Protein AF-A0A6I1H1R8-F1 (afdb_monomer_lite)

Structure (mmCIF, N/CA/C/O backbone):
data_AF-A0A6I1H1R8-F1
#
_entry.id   AF-A0A6I1H1R8-F1
#
loop_
_atom_site.group_PDB
_atom_site.id
_atom_site.type_symbol
_atom_site.label_atom_id
_atom_site.label_alt_id
_atom_site.label_comp_id
_atom_site.label_asym_id
_atom_site.label_entity_id
_atom_site.label_seq_id
_atom_site.pdbx_PDB_ins_code
_atom_site.Cartn_x
_atom_site.Cartn_y
_atom_site.Cartn_z
_atom_site.occupancy
_atom_site.B_iso_or_equiv
_atom_site.auth_seq_id
_atom_site.auth_comp_id
_atom_site.auth_asym_id
_atom_site.auth_atom_id
_atom_site.pdbx_PDB_model_num
ATOM 1 N N . MET A 1 1 ? 6.797 -7.577 -6.510 1.00 82.19 1 MET A N 1
ATOM 2 C CA . MET A 1 1 ? 5.606 -6.875 -5.991 1.00 82.19 1 MET A CA 1
ATOM 3 C C . MET A 1 1 ? 4.362 -7.760 -6.003 1.00 82.19 1 MET A C 1
ATOM 5 O O . MET A 1 1 ? 3.882 -8.081 -4.930 1.00 82.19 1 MET A O 1
ATOM 9 N N . TYR A 1 2 ? 3.905 -8.251 -7.161 1.00 88.06 2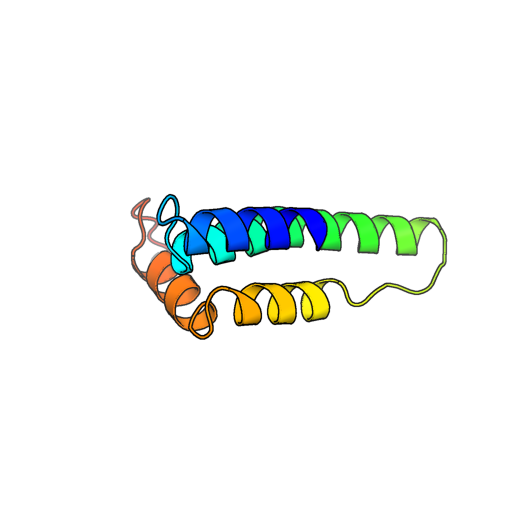 TYR A N 1
ATOM 10 C CA . TYR A 1 2 ? 2.696 -9.087 -7.269 1.00 88.06 2 TYR A CA 1
ATOM 11 C C . TYR A 1 2 ? 2.671 -10.307 -6.334 1.00 88.06 2 TYR A C 1
ATOM 13 O O . TYR A 1 2 ? 1.739 -10.463 -5.558 1.00 88.06 2 TYR A O 1
ATOM 21 N N . ARG A 1 3 ? 3.742 -11.115 -6.298 1.00 93.00 3 ARG A N 1
ATOM 22 C CA . ARG A 1 3 ? 3.835 -12.259 -5.364 1.00 93.00 3 ARG A CA 1
ATOM 23 C C . ARG A 1 3 ? 3.745 -11.854 -3.889 1.00 93.00 3 ARG A C 1
ATOM 25 O O . ARG A 1 3 ? 3.201 -12.601 -3.085 1.00 93.00 3 ARG A O 1
ATOM 32 N N . TYR A 1 4 ? 4.294 -10.691 -3.540 1.00 93.75 4 TYR A N 1
ATOM 33 C CA . TYR A 1 4 ? 4.236 -10.179 -2.173 1.00 93.75 4 TYR A CA 1
ATOM 34 C C . TYR A 1 4 ? 2.804 -9.781 -1.809 1.00 93.75 4 TYR A C 1
ATOM 36 O O . TYR A 1 4 ? 2.302 -10.204 -0.776 1.00 93.75 4 TYR A O 1
ATOM 44 N N . ALA A 1 5 ? 2.115 -9.065 -2.699 1.00 94.31 5 ALA A N 1
ATOM 45 C CA . ALA A 1 5 ? 0.716 -8.703 -2.509 1.00 94.31 5 ALA A CA 1
ATOM 46 C C . ALA A 1 5 ? -0.210 -9.921 -2.407 1.00 94.31 5 ALA A C 1
ATOM 48 O O . ALA A 1 5 ? -1.047 -9.970 -1.514 1.00 94.31 5 ALA A O 1
ATOM 49 N N . GLU A 1 6 ? -0.015 -10.940 -3.245 1.00 95.56 6 GLU A N 1
ATOM 50 C CA . GLU A 1 6 ? -0.774 -12.194 -3.153 1.00 95.56 6 GLU A CA 1
ATOM 51 C C . GLU A 1 6 ? -0.535 -12.922 -1.824 1.00 95.56 6 GLU A C 1
ATOM 53 O O . GLU A 1 6 ? -1.461 -13.486 -1.247 1.00 95.56 6 GLU A O 1
ATOM 58 N N . SER A 1 7 ? 0.690 -12.876 -1.289 1.00 95.88 7 SER A N 1
ATOM 59 C CA . SER A 1 7 ? 0.949 -13.396 0.057 1.00 95.88 7 SER A CA 1
ATOM 60 C C . SER A 1 7 ? 0.155 -12.636 1.117 1.00 95.88 7 SER A C 1
ATOM 62 O O . SER A 1 7 ? -0.399 -13.263 2.011 1.00 95.88 7 SER A O 1
ATOM 64 N N . ARG A 1 8 ? 0.087 -11.302 1.024 1.00 96.31 8 ARG A N 1
ATOM 65 C CA . ARG A 1 8 ? -0.683 -10.471 1.960 1.00 96.31 8 ARG A CA 1
ATOM 66 C C . ARG A 1 8 ? -2.185 -10.712 1.849 1.00 96.31 8 ARG A C 1
ATOM 68 O O . ARG A 1 8 ? -2.834 -10.830 2.877 1.00 96.31 8 ARG A O 1
ATOM 75 N N . LYS A 1 9 ? -2.726 -10.887 0.639 1.00 96.56 9 LYS A N 1
ATOM 76 C CA . LYS A 1 9 ? -4.135 -11.280 0.446 1.00 96.56 9 LYS A CA 1
ATOM 77 C C . LYS A 1 9 ? -4.465 -12.574 1.180 1.00 96.56 9 LYS A C 1
ATOM 79 O O . LYS A 1 9 ? -5.417 -12.605 1.940 1.00 96.56 9 LYS A O 1
ATOM 84 N N . LYS A 1 10 ? -3.614 -13.597 1.061 1.00 97.25 10 LYS A N 1
ATOM 85 C CA . LYS A 1 10 ? -3.790 -14.855 1.808 1.00 97.25 10 LYS A CA 1
ATOM 86 C C . LYS A 1 10 ? -3.754 -14.658 3.324 1.00 97.25 10 LYS A C 1
ATOM 88 O O . LYS A 1 10 ? -4.455 -15.363 4.044 1.00 97.25 10 LYS A O 1
ATOM 93 N N . ASP A 1 11 ? -2.925 -13.736 3.811 1.00 97.75 11 ASP A N 1
ATOM 94 C CA . ASP A 1 11 ? -2.865 -13.392 5.234 1.00 97.75 11 ASP A CA 1
ATOM 95 C C . ASP A 1 11 ? -4.125 -12.656 5.709 1.00 97.75 11 ASP A C 1
ATOM 97 O O . ASP A 1 11 ? -4.597 -12.919 6.816 1.00 97.75 11 ASP A O 1
ATOM 101 N N . VAL A 1 12 ? -4.709 -11.814 4.856 1.00 97.94 12 VAL A N 1
ATOM 102 C CA . VAL A 1 12 ? -6.012 -11.178 5.086 1.00 97.94 12 VAL A CA 1
ATOM 103 C C . VAL A 1 12 ? -7.138 -12.213 5.082 1.00 97.94 12 VAL A C 1
ATOM 105 O O . VAL A 1 12 ? -7.907 -12.274 6.039 1.00 97.94 12 VAL A O 1
ATOM 108 N N . ASP A 1 13 ? -7.192 -13.084 4.073 1.00 97.56 13 ASP A N 1
ATOM 109 C CA . ASP A 1 13 ? -8.238 -14.105 3.918 1.00 97.56 13 ASP A CA 1
ATOM 110 C C . ASP A 1 13 ? -8.285 -15.073 5.109 1.00 97.56 13 ASP A C 1
ATOM 112 O O . ASP A 1 13 ? -9.356 -15.499 5.539 1.00 97.56 13 ASP A O 1
ATOM 116 N N . ARG A 1 14 ? -7.120 -15.407 5.682 1.00 97.38 14 ARG A N 1
ATOM 117 C CA . ARG A 1 14 ? -7.020 -16.262 6.879 1.00 97.38 14 ARG A CA 1
ATOM 118 C C . ARG A 1 14 ? -7.157 -15.500 8.205 1.00 97.38 14 ARG A C 1
ATOM 120 O O . ARG A 1 14 ? -6.966 -16.104 9.259 1.00 97.38 14 ARG A O 1
ATOM 127 N N . GLY A 1 15 ? -7.423 -14.192 8.167 1.00 97.06 15 GLY A N 1
ATOM 128 C CA . GLY A 1 15 ? -7.624 -13.336 9.342 1.00 97.06 15 GLY A CA 1
ATOM 129 C C . GLY A 1 15 ? -6.360 -13.013 10.146 1.00 97.06 15 GLY A C 1
ATOM 130 O O . GLY A 1 15 ? -6.456 -12.573 11.288 1.00 97.06 15 GLY A O 1
ATOM 131 N N . ALA A 1 16 ? -5.172 -13.244 9.586 1.00 97.38 16 ALA A N 1
ATOM 132 C CA . ALA A 1 16 ? -3.905 -12.946 10.254 1.00 97.38 16 ALA A CA 1
ATOM 133 C C . ALA A 1 16 ? -3.469 -11.483 10.102 1.00 97.38 16 ALA A C 1
ATOM 135 O O . ALA A 1 16 ? -2.608 -11.018 10.848 1.00 97.38 16 ALA A O 1
ATOM 136 N N . GLU A 1 17 ? -4.040 -10.770 9.134 1.00 96.25 17 GLU A N 1
ATOM 137 C CA . GLU A 1 17 ? -3.736 -9.377 8.832 1.00 96.25 17 GLU A CA 1
ATOM 138 C C . GLU A 1 17 ? -5.019 -8.629 8.446 1.00 96.25 17 GLU A C 1
ATOM 140 O O . GLU A 1 17 ? -5.960 -9.223 7.923 1.00 96.25 17 GLU A O 1
ATOM 145 N N . THR A 1 18 ? -5.079 -7.321 8.702 1.00 97.56 18 THR A N 1
ATOM 146 C CA . THR A 1 18 ? -6.192 -6.497 8.214 1.00 97.56 18 THR A CA 1
ATOM 147 C C . THR A 1 18 ? -5.927 -6.039 6.776 1.00 97.56 18 THR A C 1
ATOM 149 O O . THR A 1 18 ? -4.765 -5.823 6.416 1.00 97.56 18 THR A O 1
ATOM 152 N N . PRO A 1 19 ? -6.973 -5.809 5.959 1.00 97.56 19 PRO A 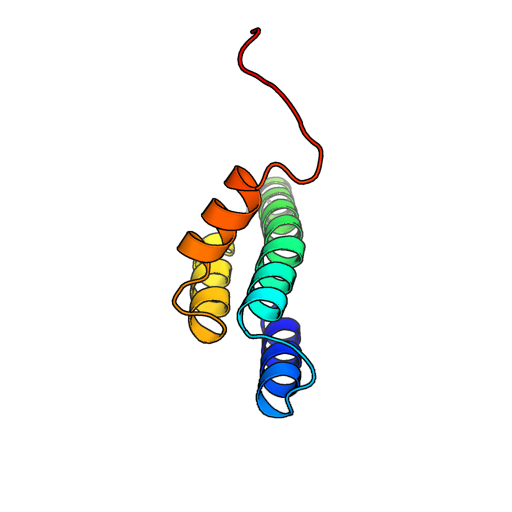N 1
ATOM 153 C CA . PRO A 1 19 ? -6.817 -5.222 4.627 1.00 97.56 19 PRO A CA 1
ATOM 154 C C . PRO A 1 19 ? -6.002 -3.920 4.640 1.00 97.56 19 PRO A C 1
ATOM 156 O O . PRO A 1 19 ? -5.078 -3.753 3.845 1.00 97.56 19 PRO A O 1
ATOM 159 N N . GLU A 1 20 ? -6.282 -3.039 5.609 1.00 96.94 20 GLU A N 1
ATOM 160 C CA . GLU A 1 20 ? -5.592 -1.755 5.774 1.00 96.94 20 GLU A CA 1
ATOM 161 C C . GLU A 1 20 ? -4.077 -1.929 5.982 1.00 96.94 20 GLU A C 1
ATOM 163 O O . GLU A 1 20 ? -3.276 -1.211 5.369 1.00 96.94 20 GLU A O 1
ATOM 168 N N . LEU A 1 21 ? -3.670 -2.867 6.848 1.00 96.19 21 LEU A N 1
ATOM 169 C CA . LEU A 1 21 ? -2.259 -3.133 7.132 1.00 96.19 21 LEU A CA 1
ATOM 170 C C . LEU A 1 21 ? -1.571 -3.775 5.921 1.00 96.19 21 LEU A C 1
ATOM 172 O O . LEU A 1 21 ? -0.504 -3.318 5.507 1.00 96.19 21 LEU A O 1
ATOM 176 N N . ALA A 1 22 ? -2.221 -4.759 5.302 1.00 97.44 22 ALA A N 1
ATOM 177 C CA . ALA A 1 22 ? -1.719 -5.454 4.124 1.00 97.44 22 ALA A CA 1
ATOM 178 C C . ALA A 1 22 ? -1.468 -4.492 2.949 1.00 97.44 22 ALA A C 1
ATOM 180 O O . ALA A 1 22 ? -0.377 -4.480 2.366 1.00 97.44 22 ALA A O 1
ATOM 181 N N . ALA A 1 23 ? -2.446 -3.639 2.629 1.00 97.00 23 ALA A N 1
ATOM 182 C CA . ALA A 1 23 ? -2.322 -2.636 1.575 1.00 97.00 23 ALA A CA 1
ATOM 183 C C . ALA A 1 23 ? -1.245 -1.590 1.903 1.00 97.00 23 ALA A C 1
ATOM 185 O O . ALA A 1 23 ? -0.471 -1.205 1.023 1.00 97.00 23 ALA A O 1
ATOM 186 N N . PHE A 1 24 ? -1.127 -1.178 3.171 1.00 95.81 24 PHE A N 1
ATOM 187 C CA . PHE A 1 24 ? -0.055 -0.288 3.620 1.00 95.81 24 PHE A CA 1
ATOM 188 C C . PHE A 1 24 ? 1.338 -0.889 3.412 1.00 95.81 24 PHE A C 1
ATOM 190 O O . PHE A 1 24 ? 2.221 -0.204 2.892 1.00 95.81 24 PHE A O 1
ATOM 197 N N . LEU A 1 25 ? 1.556 -2.152 3.790 1.00 95.50 25 LEU A N 1
ATOM 198 C CA . LEU A 1 25 ? 2.851 -2.808 3.601 1.00 95.50 25 LEU A CA 1
ATOM 199 C C . LEU A 1 25 ? 3.204 -2.918 2.117 1.00 95.50 25 LEU A C 1
ATOM 201 O O . LEU A 1 25 ? 4.338 -2.625 1.729 1.00 95.50 25 LEU A O 1
ATOM 205 N N . VAL A 1 26 ? 2.232 -3.290 1.280 1.00 96.00 26 VAL A N 1
ATOM 206 C CA . VAL A 1 26 ? 2.415 -3.330 -0.174 1.00 96.00 26 VAL A CA 1
ATOM 207 C C . VAL A 1 26 ? 2.801 -1.954 -0.708 1.00 96.00 26 VAL A C 1
ATOM 209 O O . VAL A 1 26 ? 3.808 -1.867 -1.404 1.00 96.00 26 VAL A O 1
ATOM 212 N N . GLN A 1 27 ? 2.092 -0.887 -0.330 1.00 94.69 27 GLN A N 1
ATOM 213 C CA . GLN A 1 27 ? 2.422 0.491 -0.715 1.00 94.69 27 GLN A CA 1
ATOM 214 C C . GLN A 1 27 ? 3.835 0.894 -0.263 1.00 94.69 27 GLN A C 1
ATOM 216 O O . GLN A 1 27 ? 4.651 1.340 -1.069 1.00 94.69 27 GLN A O 1
ATOM 221 N N . LYS A 1 28 ? 4.175 0.661 1.009 1.00 93.00 28 LYS A N 1
ATOM 222 C CA . LYS A 1 28 ? 5.473 1.034 1.589 1.00 93.00 28 LYS A CA 1
ATOM 223 C C . LYS A 1 28 ? 6.649 0.375 0.865 1.00 93.00 28 LYS A C 1
ATOM 225 O O . LYS A 1 28 ? 7.613 1.050 0.507 1.00 93.00 28 LYS A O 1
ATOM 230 N N . TYR A 1 29 ? 6.592 -0.940 0.663 1.00 93.12 29 TYR A N 1
ATOM 231 C CA . TYR A 1 29 ? 7.680 -1.675 0.009 1.00 93.12 29 TYR A CA 1
ATOM 232 C C . TYR A 1 29 ? 7.634 -1.564 -1.521 1.00 93.12 29 TYR A C 1
ATOM 234 O O . TYR A 1 29 ? 8.673 -1.624 -2.186 1.00 93.12 29 TYR A O 1
ATOM 242 N N . GLY A 1 30 ? 6.442 -1.373 -2.084 1.00 93.25 30 GLY A N 1
ATOM 243 C CA . GLY A 1 30 ? 6.214 -1.146 -3.504 1.00 93.25 30 GLY A CA 1
ATOM 244 C C . GLY A 1 30 ? 6.814 0.169 -3.979 1.00 93.25 30 GLY A C 1
ATOM 245 O O . GLY A 1 30 ? 7.551 0.158 -4.961 1.00 93.25 30 GLY A O 1
ATOM 246 N N . TYR A 1 31 ? 6.602 1.263 -3.241 1.00 91.88 31 TYR A N 1
ATOM 247 C CA . TYR A 1 31 ? 7.122 2.588 -3.592 1.00 91.88 31 TYR A CA 1
ATOM 248 C C . TYR A 1 31 ? 8.646 2.580 -3.751 1.00 91.88 31 TYR A C 1
ATOM 250 O O . TYR A 1 31 ? 9.175 2.959 -4.792 1.00 91.88 31 TYR A O 1
ATOM 258 N N . GLY A 1 32 ? 9.364 2.046 -2.756 1.00 89.94 32 GLY A N 1
ATOM 259 C CA . GLY A 1 32 ? 10.825 1.946 -2.826 1.00 89.94 32 GLY A CA 1
ATOM 260 C C . GLY A 1 32 ? 11.322 1.032 -3.953 1.00 89.94 32 GLY A C 1
ATOM 261 O O . GLY A 1 32 ? 12.421 1.224 -4.468 1.00 89.94 32 GLY A O 1
ATOM 262 N N . SER A 1 33 ? 10.520 0.046 -4.366 1.00 90.88 33 SER A N 1
ATOM 263 C CA . SER A 1 33 ? 10.842 -0.808 -5.514 1.00 90.88 33 SER A CA 1
ATOM 264 C C . SER A 1 33 ? 10.619 -0.081 -6.845 1.00 90.88 33 SER A C 1
ATOM 266 O O . SER A 1 33 ? 11.454 -0.192 -7.741 1.00 90.88 33 SER A O 1
ATOM 268 N N . ALA A 1 34 ? 9.520 0.671 -6.967 1.00 92.19 34 ALA A N 1
ATOM 269 C CA . ALA A 1 34 ? 9.182 1.456 -8.152 1.00 92.19 34 ALA A CA 1
ATOM 270 C C . ALA A 1 34 ? 10.210 2.567 -8.408 1.00 92.19 34 ALA A C 1
ATOM 272 O O . ALA A 1 34 ? 10.676 2.726 -9.536 1.00 92.19 34 ALA A O 1
ATOM 273 N N . ASP A 1 35 ? 10.633 3.262 -7.351 1.00 91.44 35 ASP A N 1
ATOM 274 C CA . ASP A 1 35 ? 11.669 4.295 -7.412 1.00 91.44 35 ASP A CA 1
ATOM 275 C C . ASP A 1 35 ? 13.004 3.738 -7.942 1.00 91.44 35 ASP A C 1
ATOM 277 O O . ASP A 1 35 ? 13.561 4.229 -8.927 1.00 91.44 35 ASP A O 1
ATOM 281 N N . ARG A 1 36 ? 13.467 2.613 -7.380 1.00 92.19 36 ARG A N 1
ATOM 282 C CA . ARG A 1 36 ? 14.696 1.938 -7.833 1.00 92.19 36 ARG A CA 1
ATOM 283 C C . ARG A 1 36 ? 14.612 1.448 -9.275 1.00 92.19 36 ARG A C 1
ATOM 285 O O . ARG A 1 36 ? 15.600 1.524 -10.001 1.00 92.19 36 ARG A O 1
ATOM 292 N N . ALA A 1 37 ? 13.457 0.942 -9.696 1.00 92.12 37 ALA A N 1
ATOM 293 C CA . ALA A 1 37 ? 13.251 0.507 -11.072 1.00 92.12 37 ALA A CA 1
ATOM 294 C C . ALA A 1 37 ? 13.260 1.688 -12.056 1.00 92.12 37 ALA A C 1
ATOM 296 O O . ALA A 1 37 ? 13.845 1.574 -13.130 1.00 92.12 37 ALA A O 1
ATOM 297 N N . SER A 1 38 ? 12.685 2.834 -11.676 1.00 91.56 38 SER A N 1
ATOM 298 C CA . SER A 1 38 ? 12.768 4.075 -12.456 1.00 91.56 38 SER A CA 1
ATOM 299 C C . SER A 1 38 ? 14.218 4.550 -12.599 1.00 91.56 38 SER A C 1
ATOM 301 O O . SER A 1 38 ? 14.656 4.892 -13.700 1.00 91.56 38 SER A O 1
ATOM 303 N N . LEU A 1 39 ? 14.998 4.497 -11.512 1.00 93.44 39 LEU A N 1
ATOM 304 C CA . LEU A 1 39 ? 16.428 4.815 -11.533 1.00 93.44 39 LEU A CA 1
ATOM 305 C C . LEU A 1 39 ? 17.213 3.876 -12.460 1.00 93.44 39 LEU A C 1
ATOM 307 O O . LEU A 1 39 ? 18.008 4.342 -13.273 1.00 93.44 39 LEU A O 1
ATOM 311 N N . ALA A 1 40 ? 16.969 2.567 -12.372 1.00 94.88 40 ALA A N 1
ATOM 312 C CA . ALA A 1 40 ? 17.612 1.583 -13.237 1.00 94.88 40 ALA A CA 1
ATOM 313 C C . ALA A 1 40 ? 17.249 1.790 -14.717 1.00 94.88 40 ALA A C 1
ATOM 315 O O . ALA A 1 40 ? 18.126 1.711 -15.572 1.00 94.88 40 ALA A O 1
ATOM 316 N N . ALA A 1 41 ? 15.986 2.109 -15.019 1.00 94.75 41 ALA A N 1
ATOM 317 C CA . ALA A 1 41 ? 15.545 2.390 -16.383 1.00 94.75 41 ALA A CA 1
ATOM 318 C C . ALA A 1 41 ? 16.226 3.634 -16.974 1.00 94.75 41 ALA A C 1
ATOM 320 O O . ALA A 1 41 ? 16.621 3.615 -18.136 1.00 94.75 41 ALA A O 1
ATOM 321 N N . ASN A 1 42 ? 16.437 4.684 -16.166 1.00 93.88 42 ASN A N 1
ATOM 322 C CA . ASN A 1 42 ? 17.233 5.845 -16.583 1.00 93.88 42 ASN A CA 1
ATOM 323 C C . ASN A 1 42 ? 18.679 5.455 -16.912 1.00 93.88 42 ASN A C 1
ATOM 325 O O . ASN A 1 42 ? 19.198 5.871 -17.940 1.00 93.88 42 ASN A O 1
ATOM 329 N N . LEU A 1 43 ? 19.322 4.670 -16.041 1.00 96.12 43 LEU A N 1
ATOM 330 C CA . LEU A 1 43 ? 20.722 4.269 -16.213 1.00 96.12 43 LEU A CA 1
ATOM 331 C C . LEU A 1 43 ? 20.933 3.396 -17.458 1.00 96.12 43 LEU A C 1
ATOM 333 O O . LEU A 1 43 ? 21.975 3.478 -18.096 1.00 96.12 43 LEU A O 1
ATOM 337 N N . LEU A 1 44 ? 19.956 2.548 -17.774 1.00 96.88 44 LEU A N 1
ATOM 338 C CA . LEU A 1 44 ? 19.996 1.625 -18.908 1.00 96.88 44 LEU A CA 1
ATOM 339 C C . LEU A 1 44 ? 19.385 2.213 -20.189 1.00 96.88 44 LEU A C 1
ATOM 341 O O . LEU A 1 44 ? 19.241 1.482 -21.166 1.00 96.88 44 LEU A O 1
ATOM 345 N N . GLU A 1 45 ? 18.989 3.491 -20.173 1.00 95.69 45 GLU A N 1
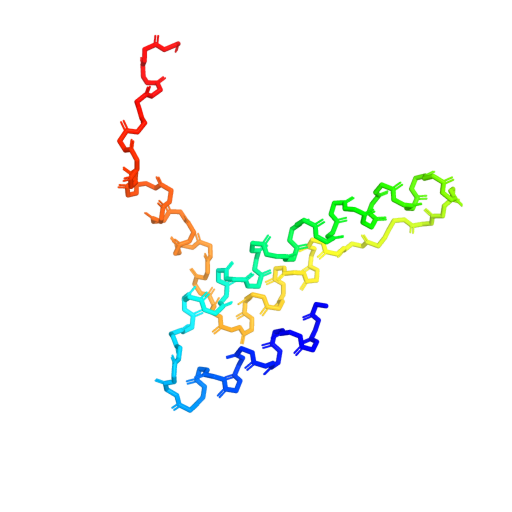ATOM 346 C CA . GLU A 1 45 ? 18.334 4.189 -21.290 1.00 95.69 45 GLU A CA 1
ATOM 347 C C . GLU A 1 45 ? 17.135 3.418 -21.874 1.00 95.69 45 GLU A C 1
ATOM 349 O O . GLU A 1 45 ? 16.902 3.392 -23.084 1.00 95.69 45 GLU A O 1
ATOM 354 N N . CYS A 1 46 ? 16.351 2.771 -21.008 1.00 95.00 46 CYS A N 1
ATOM 355 C CA . CYS A 1 46 ? 15.214 1.952 -21.416 1.00 95.00 46 CYS A CA 1
ATOM 356 C C . CYS A 1 46 ? 13.870 2.548 -20.958 1.00 95.00 46 CYS A C 1
ATOM 358 O O . CYS A 1 46 ? 13.823 3.414 -20.076 1.00 95.00 46 CYS A O 1
ATOM 360 N N . PRO A 1 47 ? 12.744 2.118 -21.562 1.00 93.06 47 PRO A N 1
ATOM 361 C CA . PRO A 1 47 ? 11.427 2.614 -21.186 1.00 93.06 47 PRO A CA 1
ATOM 362 C C . PRO A 1 47 ? 11.132 2.398 -19.700 1.00 93.06 47 PRO A C 1
ATOM 364 O O . PRO A 1 47 ? 11.299 1.301 -19.165 1.00 93.06 47 PRO A O 1
ATOM 367 N N . LYS A 1 48 ? 10.641 3.449 -19.038 1.00 90.81 48 LYS A N 1
ATOM 368 C CA . LYS A 1 48 ? 10.249 3.389 -17.628 1.00 90.81 48 LYS A CA 1
ATOM 369 C C . LYS A 1 48 ? 8.939 2.617 -17.477 1.00 90.81 48 LYS A C 1
ATOM 371 O O . LYS A 1 48 ? 7.945 3.012 -18.089 1.00 90.81 48 LYS A O 1
ATOM 376 N N . PRO A 1 49 ? 8.893 1.564 -16.650 1.00 84.56 49 PRO A N 1
ATOM 377 C CA . PRO A 1 49 ? 7.634 0.919 -16.318 1.00 84.56 49 PRO A CA 1
ATOM 378 C C . PRO A 1 49 ? 6.803 1.812 -15.382 1.00 84.56 49 PRO A C 1
ATOM 380 O O . PRO A 1 49 ? 7.343 2.430 -14.462 1.00 84.56 49 PRO A O 1
ATOM 383 N N . ASP A 1 50 ? 5.482 1.844 -15.574 1.00 90.56 50 ASP A N 1
ATOM 384 C CA . ASP A 1 50 ? 4.547 2.565 -14.695 1.00 90.56 50 ASP A CA 1
ATOM 385 C C . ASP A 1 50 ? 4.190 1.728 -13.454 1.00 90.56 50 ASP A C 1
ATOM 387 O O . ASP A 1 50 ? 3.059 1.293 -13.237 1.00 90.56 50 ASP A O 1
ATOM 391 N N . LEU A 1 51 ? 5.207 1.458 -12.636 1.00 91.69 51 LEU A N 1
ATOM 392 C CA . LEU A 1 51 ? 5.069 0.616 -11.447 1.00 91.69 51 LEU A CA 1
ATOM 393 C C . LEU A 1 51 ? 4.254 1.280 -10.336 1.00 91.69 51 LEU A C 1
ATOM 395 O O . LEU A 1 51 ? 3.742 0.584 -9.463 1.00 91.69 51 LEU A O 1
ATOM 399 N N . MET A 1 52 ? 4.134 2.608 -10.358 1.00 92.19 52 MET A N 1
ATOM 400 C CA . MET A 1 52 ? 3.302 3.342 -9.407 1.00 92.19 52 MET A CA 1
ATOM 401 C C . MET A 1 52 ? 1.820 3.073 -9.658 1.00 92.19 52 MET A C 1
ATOM 403 O O . MET A 1 52 ? 1.083 2.783 -8.718 1.00 92.19 52 MET A O 1
ATOM 407 N N . ARG A 1 53 ? 1.386 3.082 -10.922 1.00 93.81 53 ARG A N 1
ATOM 408 C CA . ARG A 1 53 ? 0.013 2.707 -11.270 1.00 93.81 53 ARG A CA 1
ATOM 409 C C . ARG A 1 53 ? -0.288 1.253 -10.922 1.00 93.81 53 ARG A C 1
ATOM 411 O O . ARG A 1 53 ? -1.342 0.970 -10.356 1.00 93.81 53 ARG A O 1
ATOM 418 N N . ASP A 1 54 ? 0.638 0.346 -11.224 1.00 93.69 54 ASP A N 1
ATOM 419 C CA . ASP A 1 54 ? 0.508 -1.067 -10.858 1.00 93.69 54 ASP A CA 1
ATOM 420 C C . ASP A 1 54 ? 0.376 -1.232 -9.334 1.00 93.69 54 ASP A C 1
ATOM 422 O O . ASP A 1 54 ? -0.422 -2.034 -8.844 1.00 93.69 54 ASP A O 1
ATOM 426 N N . LEU A 1 55 ? 1.134 -0.447 -8.562 1.00 94.50 55 LEU A N 1
ATOM 427 C CA . LEU A 1 55 ? 1.080 -0.450 -7.104 1.00 94.50 55 LEU A CA 1
ATOM 428 C C . LEU A 1 55 ? -0.275 -0.004 -6.569 1.00 94.50 55 LEU A C 1
ATOM 430 O O . LEU A 1 55 ? -0.841 -0.686 -5.712 1.00 94.50 55 LEU A O 1
ATOM 434 N N . ASP A 1 56 ? -0.820 1.075 -7.116 1.00 94.94 56 ASP A N 1
ATOM 435 C CA . ASP A 1 56 ? -2.145 1.573 -6.761 1.00 94.94 56 ASP A CA 1
ATOM 436 C C . ASP A 1 56 ? -3.243 0.550 -7.066 1.00 94.94 56 ASP A C 1
ATOM 438 O O . ASP A 1 56 ? -4.139 0.342 -6.244 1.00 94.94 56 ASP A 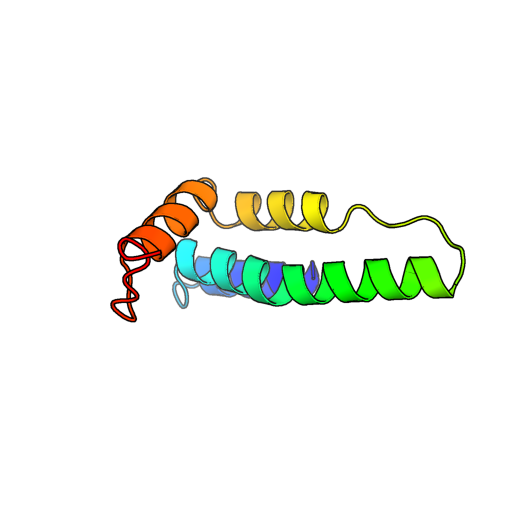O 1
ATOM 442 N N . GLN A 1 57 ? -3.171 -0.134 -8.210 1.00 95.19 57 GLN A N 1
ATOM 443 C CA . GLN A 1 57 ? -4.126 -1.188 -8.567 1.00 95.19 57 GLN A CA 1
ATOM 444 C C . GLN A 1 57 ? -4.058 -2.363 -7.591 1.00 95.19 57 GLN A C 1
ATOM 446 O O . GLN A 1 57 ? -5.085 -2.845 -7.108 1.00 95.19 57 GLN A O 1
ATOM 451 N N . VAL A 1 58 ? -2.846 -2.805 -7.259 1.00 95.56 58 VAL A N 1
ATOM 452 C CA . VAL A 1 58 ? -2.646 -3.908 -6.321 1.00 95.56 58 VAL A CA 1
ATOM 453 C C . VAL A 1 58 ? -3.119 -3.530 -4.917 1.00 95.56 58 VAL A C 1
ATOM 455 O O . VAL A 1 58 ? -3.812 -4.332 -4.291 1.00 95.56 58 VAL A O 1
ATOM 458 N N . ALA A 1 59 ? -2.816 -2.320 -4.440 1.00 96.00 59 ALA A N 1
ATOM 459 C CA . ALA A 1 59 ? -3.302 -1.819 -3.155 1.00 96.00 59 ALA A CA 1
ATOM 460 C C . ALA A 1 59 ? -4.836 -1.758 -3.116 1.00 96.00 59 ALA A C 1
ATOM 462 O O . ALA A 1 59 ? -5.434 -2.273 -2.177 1.00 96.00 59 ALA A O 1
ATOM 463 N N . THR A 1 60 ? -5.463 -1.245 -4.180 1.00 96.75 60 THR A N 1
ATOM 464 C CA . THR A 1 60 ? -6.930 -1.187 -4.329 1.00 96.75 60 THR A CA 1
ATOM 465 C C . THR A 1 60 ? -7.569 -2.577 -4.298 1.00 96.75 60 THR A C 1
ATOM 467 O O . THR A 1 60 ? -8.658 -2.745 -3.763 1.00 96.75 60 THR A O 1
ATOM 470 N N . SER A 1 61 ? -6.887 -3.599 -4.830 1.00 95.69 61 SER A N 1
ATOM 471 C CA . SER A 1 61 ? -7.379 -4.984 -4.790 1.00 95.69 61 SER A CA 1
ATOM 472 C C . SER A 1 61 ? -7.324 -5.643 -3.405 1.00 95.69 61 SER A C 1
ATOM 474 O O . SER A 1 61 ? -7.886 -6.721 -3.234 1.00 95.69 61 SER A O 1
ATOM 476 N N . ILE A 1 62 ? -6.606 -5.046 -2.448 1.00 96.69 62 ILE A N 1
ATOM 477 C CA . ILE A 1 62 ? -6.503 -5.521 -1.061 1.00 96.69 62 ILE A CA 1
ATOM 478 C C . ILE A 1 62 ? -7.414 -4.684 -0.163 1.00 96.69 62 ILE A C 1
ATOM 480 O O . ILE A 1 62 ? -8.185 -5.234 0.613 1.00 96.69 62 ILE A O 1
ATOM 484 N N . ASP A 1 63 ? -7.321 -3.362 -0.283 1.00 97.44 63 ASP A N 1
ATOM 485 C CA . ASP A 1 63 ? -8.080 -2.377 0.480 1.00 97.44 63 ASP A CA 1
ATOM 486 C C . ASP A 1 63 ? -8.613 -1.313 -0.493 1.00 97.44 63 ASP A C 1
ATOM 488 O O . ASP A 1 63 ? -7.844 -0.457 -0.940 1.00 97.44 63 ASP A O 1
ATOM 492 N N . PRO A 1 64 ? -9.909 -1.343 -0.854 1.00 97.25 64 PRO A N 1
ATOM 493 C CA . PRO A 1 64 ? -10.508 -0.339 -1.734 1.00 97.25 64 PRO A CA 1
ATOM 494 C C . PRO A 1 64 ? -10.389 1.094 -1.195 1.00 97.25 64 PRO A C 1
ATOM 496 O O . PRO A 1 64 ? -10.304 2.039 -1.980 1.00 97.25 64 PRO A O 1
ATOM 499 N N . ASP A 1 65 ? -10.306 1.249 0.129 1.00 97.31 65 ASP A N 1
ATOM 500 C CA . ASP A 1 65 ? -10.255 2.533 0.828 1.00 97.31 65 ASP A CA 1
ATOM 501 C C . ASP A 1 65 ? -8.821 2.947 1.203 1.00 97.31 65 ASP A C 1
ATOM 503 O O . ASP A 1 65 ? -8.611 3.870 1.999 1.00 97.31 65 ASP A O 1
ATOM 507 N N . TRP A 1 66 ? -7.799 2.311 0.612 1.00 95.19 66 TRP A N 1
ATOM 508 C CA . TRP A 1 66 ? -6.400 2.486 1.018 1.00 95.19 66 TRP A CA 1
ATOM 509 C C . TRP A 1 66 ? -5.920 3.943 1.013 1.00 95.19 66 TRP A C 1
ATOM 511 O O . TRP A 1 66 ? -5.079 4.306 1.839 1.00 95.19 66 TRP A O 1
ATOM 521 N N . ARG A 1 67 ? -6.444 4.791 0.112 1.00 94.69 67 ARG A N 1
ATOM 522 C CA . ARG A 1 67 ? -6.119 6.229 0.056 1.00 94.69 67 ARG A CA 1
ATOM 523 C C . ARG A 1 67 ? -6.669 6.977 1.265 1.00 94.69 67 ARG A C 1
ATOM 525 O O . ARG A 1 67 ? -5.942 7.743 1.892 1.00 94.69 67 ARG A O 1
ATOM 532 N N . THR A 1 68 ? -7.917 6.704 1.635 1.00 96.38 68 THR A N 1
ATOM 533 C CA . THR A 1 68 ? -8.542 7.252 2.844 1.00 96.38 68 THR A CA 1
ATOM 534 C C . THR A 1 68 ? -7.769 6.812 4.085 1.00 96.38 68 THR A C 1
ATOM 536 O O . THR A 1 6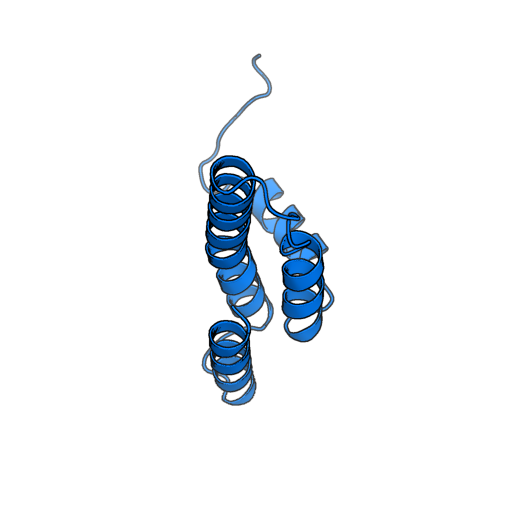8 ? -7.427 7.635 4.934 1.00 96.38 68 THR A O 1
ATOM 539 N N . ASN A 1 69 ? -7.394 5.532 4.158 1.00 94.94 69 ASN A N 1
ATOM 540 C CA . ASN A 1 69 ? -6.601 4.997 5.264 1.00 94.94 69 ASN A CA 1
ATOM 541 C C . ASN A 1 69 ? -5.182 5.587 5.313 1.00 94.94 69 ASN A C 1
ATOM 543 O O . ASN A 1 69 ? -4.652 5.856 6.391 1.00 94.94 69 ASN A O 1
ATOM 547 N N . GLN A 1 70 ? -4.557 5.840 4.160 1.00 92.31 70 GLN A N 1
ATOM 548 C CA . GLN A 1 70 ? -3.274 6.538 4.082 1.00 92.31 70 GLN A CA 1
ATOM 549 C C . GLN A 1 70 ? -3.379 7.965 4.622 1.00 92.31 70 GLN A C 1
ATOM 551 O O . GLN A 1 70 ? -2.555 8.341 5.457 1.00 92.31 70 GLN A O 1
ATOM 556 N N . GLN A 1 71 ? -4.391 8.721 4.193 1.00 92.31 71 GLN A N 1
ATOM 557 C CA . GLN A 1 71 ? -4.623 10.080 4.674 1.00 92.31 71 GLN A CA 1
ATOM 558 C C . GLN A 1 71 ? -4.861 10.089 6.187 1.00 92.31 71 GLN A C 1
ATOM 560 O O . GLN A 1 71 ? -4.177 10.808 6.909 1.00 92.31 71 GLN A O 1
ATOM 565 N N . ARG A 1 72 ? -5.713 9.186 6.693 1.00 92.56 72 ARG A N 1
ATOM 566 C CA . ARG A 1 72 ? -5.959 9.026 8.135 1.00 92.56 72 ARG A CA 1
ATOM 567 C C . ARG A 1 72 ? -4.667 8.791 8.919 1.00 92.56 72 ARG A C 1
ATOM 569 O O . ARG A 1 72 ? -4.479 9.374 9.982 1.00 92.56 72 ARG A O 1
ATOM 576 N N . ARG A 1 73 ? -3.764 7.940 8.415 1.00 89.00 73 ARG A N 1
ATOM 577 C CA . ARG A 1 73 ? -2.463 7.679 9.061 1.00 89.00 73 ARG A CA 1
ATOM 578 C C . ARG A 1 73 ? -1.560 8.909 9.073 1.00 89.00 73 ARG A C 1
ATOM 580 O O . ARG A 1 73 ? -0.843 9.112 10.050 1.00 89.00 73 ARG A O 1
ATOM 587 N N . PHE A 1 74 ? -1.575 9.697 8.002 1.00 85.06 74 PHE A N 1
ATOM 588 C CA . PHE A 1 74 ? -0.821 10.944 7.933 1.00 85.06 74 PHE A CA 1
ATOM 589 C C . PHE A 1 74 ? -1.368 11.974 8.936 1.00 85.06 74 PHE A C 1
ATOM 591 O O . PHE A 1 74 ? -0.609 12.531 9.730 1.00 85.06 74 PHE A O 1
ATOM 598 N N . ASP A 1 75 ? -2.691 12.136 8.978 1.00 89.44 75 ASP A N 1
ATOM 599 C CA . ASP A 1 75 ? -3.387 13.077 9.861 1.00 89.44 75 ASP A CA 1
ATOM 600 C C . ASP A 1 75 ? -3.291 12.698 11.342 1.00 89.44 75 ASP A C 1
ATOM 602 O O . ASP A 1 75 ? -3.267 13.574 12.204 1.00 89.44 75 ASP A O 1
ATOM 606 N N . ALA A 1 76 ? -3.174 11.402 11.650 1.00 86.81 76 ALA A N 1
ATOM 607 C CA . ALA A 1 76 ? -3.006 10.910 13.015 1.00 86.81 76 ALA A CA 1
ATOM 608 C C . ALA A 1 76 ? -1.720 11.417 13.695 1.00 86.81 76 ALA A C 1
ATOM 610 O O . ALA A 1 76 ? -1.603 11.287 14.912 1.00 86.81 76 ALA A O 1
ATOM 611 N N . ARG A 1 77 ? -0.756 11.968 12.933 1.00 77.75 77 ARG A N 1
ATOM 612 C CA . ARG A 1 77 ? 0.523 12.512 13.431 1.00 77.75 77 ARG A CA 1
ATOM 613 C C . ARG A 1 77 ? 1.141 11.633 14.531 1.00 77.75 77 ARG A C 1
ATOM 615 O O . ARG A 1 77 ? 1.412 12.126 15.625 1.00 77.75 77 ARG A O 1
ATOM 622 N N . PRO A 1 78 ? 1.419 10.343 14.270 1.00 74.38 78 PRO A N 1
ATOM 623 C CA . PRO A 1 78 ? 1.865 9.412 15.311 1.00 74.38 78 PRO A CA 1
ATOM 624 C C . PRO A 1 78 ? 3.188 9.818 15.986 1.00 74.38 78 PRO A C 1
ATOM 626 O O . PRO A 1 78 ? 3.479 9.356 17.082 1.00 74.38 78 PRO A O 1
ATOM 629 N N . ALA A 1 79 ? 3.978 10.693 15.351 1.00 79.00 79 ALA A N 1
ATOM 630 C CA . ALA A 1 79 ? 5.217 11.255 15.892 1.00 79.00 79 ALA A CA 1
ATOM 631 C C . ALA A 1 79 ? 5.092 12.721 16.368 1.00 79.00 79 ALA A C 1
ATOM 633 O O . ALA A 1 79 ? 6.111 13.360 16.609 1.00 79.00 79 ALA A O 1
ATOM 634 N N . ALA A 1 80 ? 3.872 13.269 16.456 1.00 76.38 80 ALA A N 1
ATOM 635 C CA . ALA A 1 80 ? 3.580 14.648 16.871 1.00 76.38 80 ALA A CA 1
ATOM 636 C C . ALA A 1 80 ? 4.402 15.734 16.141 1.00 76.38 80 ALA A C 1
ATOM 638 O O . ALA A 1 80 ? 4.697 16.786 16.703 1.00 76.38 80 ALA A O 1
ATOM 639 N N . LEU A 1 81 ? 4.774 15.487 14.880 1.00 70.56 81 LEU A N 1
ATOM 640 C CA . LEU A 1 81 ? 5.497 16.465 14.071 1.00 70.56 81 LEU A CA 1
ATOM 641 C C . LEU A 1 81 ? 4.585 17.665 13.795 1.00 70.56 81 LEU A C 1
ATOM 643 O O . LEU A 1 81 ? 3.515 17.518 13.198 1.00 70.56 81 LEU A O 1
ATOM 647 N N . ASP A 1 82 ? 5.023 18.841 14.237 1.00 72.94 82 ASP A N 1
ATOM 648 C CA . ASP A 1 82 ? 4.367 20.114 13.971 1.00 72.94 82 ASP A CA 1
ATOM 649 C C . ASP A 1 82 ? 5.153 20.891 12.909 1.00 72.94 82 ASP A C 1
ATOM 651 O O . ASP A 1 82 ? 6.322 21.229 13.093 1.00 72.94 82 ASP A O 1
ATOM 655 N N . PHE A 1 83 ? 4.498 21.154 11.779 1.00 69.81 83 PHE A N 1
ATOM 656 C CA . PHE A 1 83 ? 5.053 21.919 10.662 1.00 69.81 83 PHE A CA 1
ATOM 657 C C . PHE A 1 83 ? 4.430 23.316 10.534 1.00 69.81 83 PHE A C 1
ATOM 659 O O . PHE A 1 83 ? 4.756 24.030 9.594 1.00 69.81 83 PHE A O 1
ATOM 666 N N . SER A 1 84 ? 3.552 23.718 11.461 1.00 74.06 84 SER A N 1
ATOM 667 C CA . SER A 1 84 ? 2.854 25.015 11.428 1.00 74.06 84 SER A CA 1
ATOM 668 C C . SER A 1 84 ? 3.745 26.222 11.757 1.00 74.06 84 SER A C 1
ATOM 670 O O . SER A 1 84 ? 3.322 27.361 11.584 1.00 74.06 84 SER A O 1
ATOM 672 N N . GLY A 1 85 ? 4.984 25.980 12.196 1.00 64.94 85 GLY A N 1
ATOM 673 C CA . GLY A 1 85 ? 5.983 27.008 12.501 1.00 64.94 85 GLY A CA 1
ATOM 674 C C . GLY A 1 85 ? 7.027 27.272 11.407 1.00 64.94 85 GLY A C 1
ATOM 675 O O . GLY A 1 85 ? 8.075 27.830 11.728 1.00 64.94 85 GLY A O 1
ATOM 676 N N . LYS A 1 86 ? 6.800 26.843 10.158 1.00 48.91 86 LYS A N 1
ATOM 677 C CA . LYS A 1 86 ? 7.654 27.172 9.001 1.00 48.91 86 LYS A CA 1
ATOM 678 C C . LYS A 1 86 ? 6.916 28.012 7.974 1.00 48.91 86 LYS A C 1
ATOM 680 O O . LYS A 1 86 ? 5.748 27.677 7.687 1.00 48.91 86 LYS A O 1
#

Secondary structure (DSSP, 8-state):
-HHHHHHHHHHHHTTSS-HHHHHHHHHHHHHHHHHHHHHHHHHTT-PPP-HHHHHHHHHHTT-TTHHHHHHHHHHT-TT----TT-

pLDDT: mean 91.35, std 8.52, range [48.91, 97.94]

Foldseek 3Di:
DVVLLVVLLVCCVVVNDPLLVSLVVLLVVQVVVLVVQQVVCVVVVHDRDPSVVVSVVSSCVSPVCNVVSVVVVVVVPPVVDDPVVD

Radius of gyration: 15.46 Å; chains: 1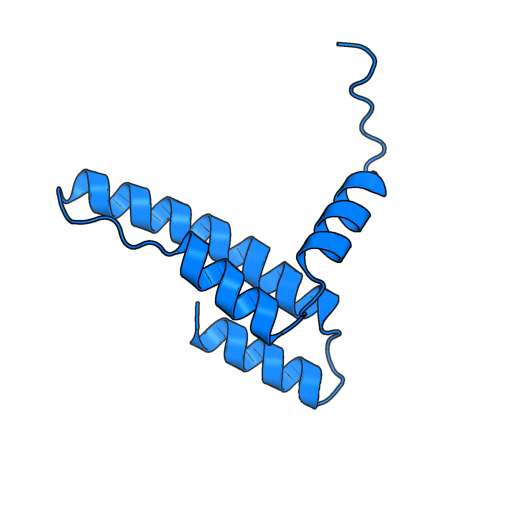; bounding box: 31×43×38 Å

Sequence (86 aa):
MYRYAESRKKDVDRGAETPELAAFLVQKYGYGSADRASLAANLLECPKPDLMRDLDQVATSIDPDWRTNQQRRFDARPAALDFSGK